Protein AF-A0A1Z7ZTA4-F1 (afdb_monomer_lite)

pLDDT: mean 80.03, std 19.65, range [30.8, 97.62]

Structure (mmCIF, N/CA/C/O backbone):
data_AF-A0A1Z7ZTA4-F1
#
_entry.id   AF-A0A1Z7ZTA4-F1
#
loop_
_atom_site.group_PDB
_atom_site.id
_atom_site.type_symbol
_atom_site.label_atom_id
_atom_site.label_alt_id
_atom_site.label_comp_id
_atom_site.label_asym_id
_atom_site.label_entity_id
_atom_site.label_seq_id
_atom_site.pdbx_PDB_ins_code
_atom_site.Cartn_x
_atom_site.Cartn_y
_atom_site.Cartn_z
_atom_site.occupancy
_atom_site.B_iso_or_equiv
_atom_site.auth_seq_id
_atom_site.auth_comp_id
_atom_site.auth_asym_id
_atom_site.auth_atom_id
_atom_site.pdbx_PDB_model_num
ATOM 1 N N . MET A 1 1 ? -52.327 45.625 51.088 1.00 43.84 1 MET A N 1
ATOM 2 C CA . MET A 1 1 ? -52.438 45.682 49.613 1.00 43.84 1 MET A CA 1
ATOM 3 C C . MET A 1 1 ? -51.373 46.625 49.075 1.00 43.84 1 MET A C 1
ATOM 5 O O . MET A 1 1 ? -51.587 47.827 49.073 1.00 43.84 1 MET A O 1
ATOM 9 N N . TYR A 1 2 ? -50.223 46.096 48.659 1.00 44.91 2 TYR A N 1
ATOM 10 C CA . TYR A 1 2 ? -49.295 46.803 47.777 1.00 44.91 2 TYR A CA 1
ATOM 11 C C . TYR A 1 2 ? -48.723 45.797 46.782 1.00 44.91 2 TYR A C 1
ATOM 13 O O . TYR A 1 2 ? -48.567 44.618 47.094 1.00 44.91 2 TYR A O 1
ATOM 21 N N . LYS A 1 3 ? -48.580 46.292 45.559 1.00 41.44 3 LYS A N 1
ATOM 22 C CA . LYS A 1 3 ? -48.458 45.572 44.298 1.00 41.44 3 LYS A CA 1
ATOM 23 C C . LYS A 1 3 ? -47.154 44.790 44.167 1.00 41.44 3 LYS A C 1
ATOM 25 O O . LYS A 1 3 ? -46.103 45.220 44.628 1.00 41.44 3 LYS A O 1
ATOM 30 N N . SER A 1 4 ? -47.281 43.694 43.427 1.00 50.16 4 SER A N 1
ATOM 31 C CA . SER A 1 4 ? -4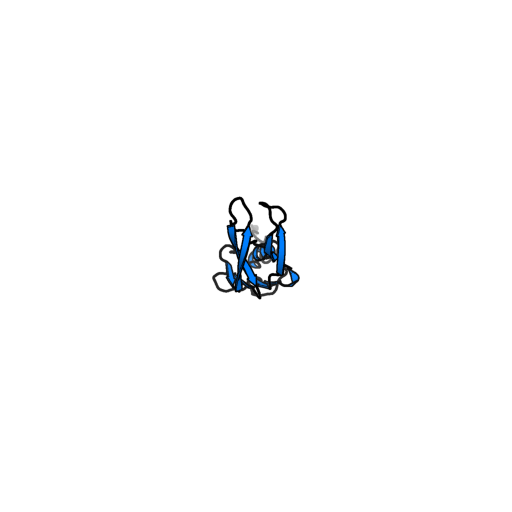6.239 42.929 42.757 1.00 50.16 4 SER A CA 1
ATOM 32 C C . SER A 1 4 ? -45.140 43.794 42.141 1.00 50.16 4 SER A C 1
ATOM 34 O O . SER A 1 4 ? -45.438 44.767 41.449 1.00 50.16 4 SER A O 1
ATOM 36 N N . LEU A 1 5 ? -43.896 43.328 42.237 1.00 48.19 5 LEU A N 1
ATOM 37 C CA . LEU A 1 5 ? -42.979 43.403 41.105 1.00 48.19 5 LEU A CA 1
ATOM 38 C C . LEU A 1 5 ? -42.060 42.176 41.118 1.00 48.19 5 LEU A C 1
ATOM 40 O O . LEU A 1 5 ? -41.128 42.063 41.909 1.00 48.19 5 LEU A O 1
ATOM 44 N N . PHE A 1 6 ? -42.416 41.230 40.253 1.00 48.59 6 PHE A N 1
ATOM 45 C CA . PHE A 1 6 ? -41.643 40.056 39.874 1.00 48.59 6 PHE A CA 1
ATOM 46 C C . PHE A 1 6 ? -40.305 40.503 39.274 1.00 48.59 6 PHE A C 1
ATOM 48 O O . PHE A 1 6 ? -40.283 41.145 38.226 1.00 48.59 6 PHE A O 1
ATOM 55 N N . ILE A 1 7 ? -39.196 40.132 39.905 1.00 51.81 7 ILE A N 1
ATOM 56 C CA . ILE A 1 7 ? -37.868 40.151 39.291 1.00 51.81 7 ILE A CA 1
ATOM 57 C C . ILE A 1 7 ? -37.207 38.834 39.665 1.00 51.81 7 ILE A C 1
ATOM 59 O O . ILE A 1 7 ? -36.674 38.743 40.758 1.00 51.81 7 ILE A O 1
ATOM 63 N N . VAL A 1 8 ? -37.226 37.847 38.768 1.00 50.47 8 VAL A N 1
ATOM 64 C CA . VAL A 1 8 ? -36.085 36.947 38.538 1.00 50.47 8 VAL A CA 1
ATOM 65 C C . VAL A 1 8 ? -36.173 36.465 37.086 1.00 50.47 8 VAL A C 1
ATOM 67 O O . VAL A 1 8 ? -36.892 35.531 36.758 1.00 50.47 8 VAL A O 1
ATOM 70 N N . ILE A 1 9 ? -35.486 37.195 36.208 1.00 51.91 9 ILE A N 1
ATOM 71 C CA . ILE A 1 9 ? -34.476 36.633 35.304 1.00 51.91 9 ILE A CA 1
ATOM 72 C C . ILE A 1 9 ? -34.913 35.324 34.614 1.00 51.91 9 ILE A C 1
ATOM 74 O O . ILE A 1 9 ? -34.488 34.228 34.961 1.00 51.91 9 ILE A O 1
ATOM 78 N N . ALA A 1 10 ? -35.730 35.464 33.569 1.00 46.94 10 ALA A N 1
ATOM 79 C CA . ALA A 1 10 ? -35.863 34.465 32.512 1.00 46.94 10 ALA A CA 1
ATOM 80 C C . ALA A 1 10 ? -34.703 34.638 31.515 1.00 46.94 10 ALA A C 1
ATOM 82 O O . ALA A 1 10 ? -34.895 35.039 30.370 1.00 46.94 10 ALA A O 1
ATOM 83 N N . THR A 1 11 ? -33.473 34.405 31.970 1.00 49.31 11 THR A N 1
ATOM 84 C CA . THR A 1 11 ? -32.326 34.233 31.076 1.00 49.31 11 THR A CA 1
ATOM 85 C C . THR A 1 11 ? -31.948 32.763 31.061 1.00 49.31 11 THR A C 1
ATOM 87 O O . THR A 1 11 ? -31.746 32.180 32.122 1.00 49.31 11 THR A O 1
ATOM 90 N N . LEU A 1 12 ? -31.765 32.234 29.848 1.00 50.62 12 LEU A N 1
ATOM 91 C CA . LEU A 1 12 ? -31.006 31.017 29.536 1.00 50.62 12 LEU A CA 1
ATOM 92 C C . LEU A 1 12 ? -31.753 29.688 29.708 1.00 50.62 12 LEU A C 1
ATOM 94 O O . LEU A 1 12 ? -31.340 28.819 30.463 1.00 50.62 12 LEU A O 1
ATOM 98 N N . LEU A 1 13 ? -32.784 29.478 28.891 1.00 48.75 13 LEU A N 1
ATOM 99 C CA . LEU A 1 13 ? -33.096 28.136 28.386 1.00 48.75 13 LEU A CA 1
ATOM 100 C C . LEU A 1 13 ? -33.066 28.137 26.851 1.00 48.75 13 LEU A C 1
ATOM 102 O O . LEU A 1 13 ? -33.965 27.630 26.193 1.00 48.75 13 LEU A O 1
ATOM 106 N N . PHE A 1 14 ? -31.988 28.675 26.270 1.00 49.41 14 PHE A N 1
ATOM 107 C CA . PHE A 1 14 ? -31.451 28.057 25.057 1.00 49.41 14 PHE A CA 1
A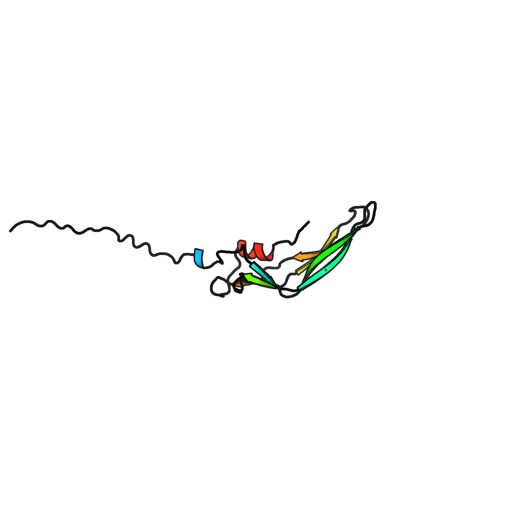TOM 108 C C . PHE A 1 14 ? -30.777 26.766 25.516 1.00 49.41 14 PHE A C 1
ATOM 110 O O . PHE A 1 14 ? -29.568 26.707 25.722 1.00 49.41 14 PHE A O 1
ATOM 117 N N . SER A 1 15 ? -31.593 25.742 25.765 1.00 43.75 15 SER A N 1
ATOM 118 C CA . SER A 1 15 ? -31.103 24.376 25.802 1.00 43.75 15 SER A CA 1
ATOM 119 C C . SER A 1 15 ? -30.804 24.026 24.349 1.00 43.75 15 SER A C 1
ATOM 121 O O . SER A 1 15 ? -31.642 23.484 23.636 1.00 43.75 15 SER A O 1
ATOM 123 N N . CYS A 1 16 ? -29.622 24.434 23.883 1.00 48.34 16 CYS A N 1
ATOM 124 C CA . CYS A 1 16 ? -28.956 23.682 22.839 1.00 48.34 16 CYS A CA 1
ATOM 125 C C . CYS A 1 16 ? -28.792 22.286 23.431 1.00 48.34 16 CYS A C 1
ATOM 127 O O . CYS A 1 16 ? -27.989 22.076 24.338 1.00 48.34 16 CYS A O 1
ATOM 129 N N . THR A 1 17 ? -29.635 21.353 23.002 1.00 47.84 17 THR A N 1
ATOM 130 C CA . THR A 1 17 ? -29.254 19.950 22.997 1.00 47.84 17 THR A CA 1
ATOM 131 C C . THR A 1 17 ? -27.973 19.903 22.187 1.00 47.84 17 THR A C 1
ATOM 133 O O . THR A 1 17 ? -28.011 20.069 20.970 1.00 47.84 17 THR A O 1
ATOM 136 N N . ASP A 1 18 ? -26.842 19.823 22.883 1.00 49.91 18 ASP A N 1
ATOM 137 C CA . ASP A 1 18 ? -25.568 19.494 22.273 1.00 49.91 18 ASP A CA 1
ATOM 138 C C . ASP A 1 18 ? -25.788 18.166 21.546 1.00 49.91 18 ASP A C 1
ATOM 140 O O . ASP A 1 18 ? -25.827 17.105 22.174 1.00 49.91 18 ASP A O 1
ATOM 144 N N . ASP A 1 19 ? -25.988 18.220 20.227 1.00 53.47 19 ASP A N 1
ATOM 145 C CA . ASP A 1 19 ? -25.744 17.055 19.393 1.00 53.47 19 ASP A CA 1
ATOM 146 C C . ASP A 1 19 ? -24.332 16.583 19.761 1.00 53.47 19 ASP A C 1
ATOM 148 O O . ASP A 1 19 ? -23.405 17.408 19.779 1.00 53.47 19 ASP A O 1
ATOM 152 N N . PRO A 1 20 ? -24.138 15.307 20.141 1.00 48.16 20 PRO A N 1
ATOM 153 C CA . PRO A 1 20 ? -22.820 14.821 20.496 1.00 48.16 20 PRO A CA 1
ATOM 154 C C . PRO A 1 20 ? -21.889 15.114 19.322 1.00 48.16 20 PRO A C 1
ATOM 156 O O . PRO A 1 20 ? -22.070 14.617 18.213 1.00 48.16 20 PRO A O 1
ATOM 159 N N . LYS A 1 21 ? -20.935 16.007 19.590 1.00 46.06 21 LYS A N 1
ATOM 160 C CA . LYS A 1 21 ? -19.969 16.571 18.653 1.00 46.06 21 LYS A CA 1
ATOM 161 C C . LYS A 1 21 ? -19.416 15.466 17.752 1.00 46.06 21 LYS A C 1
ATOM 163 O O . LYS A 1 21 ? -18.576 14.679 18.186 1.00 46.06 21 LYS A O 1
ATOM 168 N N . GLU A 1 22 ? -19.812 15.457 16.477 1.00 51.12 22 GLU A N 1
ATOM 169 C CA . GLU A 1 22 ? -19.225 14.585 15.443 1.00 51.12 22 GLU A CA 1
ATOM 170 C C . GLU A 1 22 ? -17.684 14.691 15.387 1.00 51.12 22 GLU A C 1
ATOM 172 O O . GLU A 1 22 ? -16.998 13.788 14.903 1.00 51.12 22 GLU A O 1
ATOM 177 N N . GLU A 1 23 ? -17.119 15.772 15.933 1.00 49.47 23 GLU A N 1
ATOM 178 C CA . GLU A 1 23 ? -15.683 16.016 16.054 1.00 49.47 23 GLU A CA 1
ATOM 179 C C . GLU A 1 23 ? -14.918 15.007 16.928 1.00 49.47 23 GLU A C 1
ATOM 181 O O . GLU A 1 23 ? -13.688 14.953 16.843 1.00 49.47 23 GLU A O 1
ATOM 186 N N . GLU A 1 24 ? -15.578 14.217 17.781 1.00 52.91 24 GLU A N 1
ATOM 187 C CA . GLU A 1 24 ? -14.888 13.277 18.680 1.00 52.91 24 GLU A CA 1
ATOM 188 C C . GLU A 1 24 ? -14.712 11.866 18.099 1.00 52.91 24 GLU A C 1
ATOM 190 O O . GLU A 1 24 ? -13.821 11.120 18.520 1.00 52.91 24 GLU A O 1
ATOM 195 N N . LYS A 1 25 ? -15.476 11.534 17.052 1.00 57.97 25 LYS A N 1
ATOM 196 C CA . LYS A 1 25 ? -15.461 10.206 16.425 1.00 57.97 25 LYS A CA 1
ATOM 197 C C . LYS A 1 25 ? -14.158 9.920 15.673 1.00 57.97 25 LYS A C 1
ATOM 199 O O . LYS A 1 25 ? -13.681 8.791 15.640 1.00 57.97 25 LYS A O 1
ATOM 204 N N . TYR A 1 26 ? -13.518 10.936 15.098 1.00 61.56 26 TYR A N 1
ATOM 205 C CA . TYR A 1 26 ? -12.334 10.739 14.256 1.00 61.56 26 TYR A CA 1
ATOM 206 C C . TYR A 1 26 ? -11.027 11.096 14.981 1.00 61.56 26 TYR A C 1
ATOM 208 O O . TYR A 1 26 ? -10.982 12.059 15.749 1.00 61.56 26 TYR A O 1
ATOM 216 N N . PRO A 1 27 ? -9.918 10.369 14.733 1.00 61.94 27 PRO A N 1
ATOM 217 C CA . PRO A 1 27 ? -8.636 10.666 15.364 1.00 61.94 27 PRO A CA 1
ATOM 218 C C . PRO A 1 27 ? -8.163 12.092 15.021 1.00 61.94 27 PRO A C 1
ATOM 220 O O . PRO A 1 27 ? -7.764 12.386 13.893 1.00 61.94 27 PRO A O 1
ATOM 223 N N . LYS A 1 28 ? -8.188 12.981 16.027 1.00 61.19 28 LYS A N 1
ATOM 224 C CA . LYS A 1 28 ? -7.900 14.423 15.893 1.00 61.19 28 LYS A CA 1
ATOM 225 C C . LYS A 1 28 ? -6.469 14.722 15.407 1.00 61.19 28 LYS A C 1
ATOM 227 O O . LYS A 1 28 ? -6.259 15.703 14.699 1.00 61.19 28 LYS A O 1
ATOM 232 N N . ASN A 1 29 ? -5.501 13.843 15.695 1.00 57.88 29 ASN A N 1
ATOM 233 C CA . ASN A 1 29 ? -4.084 14.012 15.343 1.00 57.88 29 ASN A CA 1
ATOM 234 C C . ASN A 1 29 ? -3.566 12.917 14.399 1.00 57.88 29 ASN A C 1
ATOM 236 O O . ASN A 1 29 ? -2.920 11.960 14.814 1.00 57.88 29 ASN A O 1
ATOM 240 N N . LEU A 1 30 ? -3.800 13.101 13.099 1.00 59.81 30 LEU A N 1
ATOM 241 C CA . LEU A 1 30 ? -3.253 12.236 12.044 1.00 59.81 30 LEU A CA 1
ATOM 242 C C . LEU A 1 30 ? -1.807 12.569 11.640 1.00 59.81 30 LEU A C 1
ATOM 244 O O . LEU A 1 30 ? -1.208 11.846 10.852 1.00 59.81 30 LEU A O 1
ATOM 248 N N . PHE A 1 31 ? -1.217 13.622 12.212 1.00 57.47 31 PHE A N 1
ATOM 249 C CA . PHE A 1 31 ? 0.182 14.005 11.977 1.00 57.47 31 PHE A CA 1
ATOM 250 C C . PHE A 1 31 ? 1.195 13.114 12.718 1.00 57.47 31 PHE A C 1
ATOM 252 O O . PHE A 1 31 ? 2.399 13.235 12.512 1.00 57.47 31 PHE A O 1
ATOM 259 N N . SER A 1 32 ? 0.727 12.210 13.582 1.00 72.31 32 SER A N 1
ATOM 260 C CA . SER A 1 32 ? 1.566 11.301 14.364 1.00 72.31 32 SER A CA 1
ATOM 261 C C . SER A 1 32 ? 1.074 9.855 14.262 1.00 72.31 32 SER A C 1
ATOM 263 O O . SER A 1 32 ? 0.728 9.209 15.255 1.00 72.31 32 SER A O 1
ATOM 265 N N . ILE A 1 33 ? 1.049 9.345 13.031 1.00 86.06 33 ILE A N 1
ATOM 266 C CA . ILE A 1 33 ? 0.757 7.939 12.744 1.00 86.06 33 ILE A CA 1
ATOM 267 C C . ILE A 1 33 ? 2.039 7.112 12.607 1.00 86.06 33 ILE A C 1
ATOM 269 O O . ILE A 1 33 ? 3.069 7.596 12.144 1.00 86.06 33 ILE A O 1
ATOM 273 N N . ILE A 1 34 ? 1.953 5.854 13.017 1.00 90.56 34 ILE A N 1
ATOM 274 C CA . ILE A 1 34 ? 2.947 4.803 12.832 1.00 90.56 34 ILE A CA 1
ATOM 275 C C . ILE A 1 34 ? 2.334 3.793 11.863 1.00 90.56 34 ILE A C 1
ATOM 277 O O . ILE A 1 34 ? 1.164 3.428 12.005 1.00 90.56 34 ILE A O 1
ATOM 281 N N . GLN A 1 35 ? 3.116 3.360 10.879 1.00 92.44 35 GLN A N 1
ATOM 282 C CA . GLN A 1 35 ? 2.724 2.326 9.927 1.00 92.44 35 GLN A CA 1
ATOM 283 C C . GLN A 1 35 ? 3.647 1.127 10.117 1.00 92.44 35 GLN A C 1
ATOM 285 O O . GLN A 1 35 ? 4.866 1.274 10.065 1.00 92.44 35 GLN A O 1
ATOM 290 N N . GLU A 1 36 ? 3.063 -0.037 10.365 1.00 95.06 36 GLU A N 1
ATOM 291 C CA . GLU A 1 36 ? 3.779 -1.285 10.608 1.00 95.06 36 GLU A CA 1
ATOM 292 C C . GLU A 1 36 ? 3.377 -2.308 9.559 1.00 95.06 36 GLU A C 1
ATOM 294 O O . GLU A 1 36 ? 2.194 -2.507 9.297 1.00 95.06 36 GLU A O 1
ATOM 299 N N . GLY A 1 37 ? 4.367 -2.963 8.976 1.00 95.12 37 GLY A N 1
ATOM 300 C CA . GLY A 1 37 ? 4.184 -3.979 7.956 1.00 95.12 37 GLY A CA 1
ATOM 301 C C . GLY A 1 37 ? 5.533 -4.371 7.376 1.00 95.12 37 GLY A C 1
ATOM 302 O O . GLY A 1 37 ? 6.583 -3.966 7.884 1.00 95.12 37 GLY A O 1
ATOM 303 N N . LYS A 1 38 ? 5.508 -5.176 6.316 1.00 95.69 38 LYS A N 1
ATOM 304 C CA . LYS A 1 38 ? 6.718 -5.619 5.626 1.00 95.69 38 LYS A CA 1
ATOM 305 C C . LYS A 1 38 ? 6.859 -4.892 4.293 1.00 95.69 38 LYS A C 1
ATOM 307 O O . LYS A 1 38 ? 5.889 -4.769 3.545 1.00 95.69 38 LYS A O 1
ATOM 312 N N . SER A 1 39 ? 8.080 -4.465 3.995 1.00 95.44 39 SER A N 1
ATOM 313 C CA . SER A 1 39 ? 8.476 -3.972 2.676 1.00 95.44 39 SER A CA 1
ATOM 314 C C . SER A 1 39 ? 9.488 -4.919 2.041 1.00 95.44 39 SER A C 1
ATOM 316 O O . SER A 1 39 ? 10.197 -5.648 2.740 1.00 95.44 39 SER A O 1
ATOM 318 N N . VAL A 1 40 ? 9.535 -4.908 0.715 1.00 96.31 40 VAL A N 1
ATOM 319 C CA . VAL A 1 40 ? 10.536 -5.589 -0.105 1.00 96.31 40 VAL A CA 1
ATOM 320 C C . VAL A 1 40 ? 11.256 -4.530 -0.924 1.00 96.31 40 VAL A C 1
ATOM 322 O O . VAL A 1 40 ? 10.602 -3.699 -1.551 1.00 96.31 40 VAL A O 1
ATOM 325 N N . GLU A 1 41 ? 12.584 -4.565 -0.887 1.00 96.75 41 GLU A N 1
ATOM 326 C CA . GLU A 1 41 ? 13.451 -3.790 -1.775 1.00 96.75 41 GLU A CA 1
ATOM 327 C C . GLU A 1 41 ? 13.625 -4.556 -3.091 1.00 96.75 41 GLU A C 1
ATOM 329 O O . GLU A 1 41 ? 13.739 -5.784 -3.089 1.00 96.75 41 GLU A O 1
ATOM 334 N N . ASP A 1 42 ? 13.619 -3.840 -4.205 1.00 96.25 42 ASP A N 1
ATOM 335 C CA . ASP A 1 42 ? 13.709 -4.384 -5.559 1.00 96.25 42 ASP A CA 1
ATOM 336 C C . ASP A 1 42 ? 14.369 -3.334 -6.467 1.00 96.25 42 ASP A C 1
ATOM 338 O O . ASP A 1 42 ? 14.554 -2.176 -6.067 1.00 96.25 42 ASP A O 1
ATOM 342 N N . THR A 1 43 ? 14.768 -3.725 -7.674 1.00 96.12 43 THR A N 1
ATOM 343 C CA . THR A 1 43 ? 15.491 -2.833 -8.589 1.00 96.12 43 THR A CA 1
ATOM 344 C C . THR A 1 43 ? 14.979 -2.928 -10.016 1.00 96.12 43 THR A C 1
ATOM 346 O O . THR A 1 43 ? 14.449 -3.947 -10.452 1.00 96.12 43 THR A O 1
ATOM 349 N N . TYR A 1 44 ? 15.119 -1.834 -10.761 1.00 92.56 44 TYR A N 1
ATOM 350 C CA . TYR A 1 44 ? 14.982 -1.855 -12.214 1.00 92.56 44 TYR A CA 1
ATOM 351 C C . TYR A 1 44 ? 16.121 -1.076 -12.861 1.00 92.56 44 TYR A C 1
ATOM 353 O O . TYR A 1 44 ? 16.666 -0.137 -12.277 1.00 92.56 44 TYR A O 1
ATOM 361 N N . THR A 1 45 ? 16.458 -1.446 -14.091 1.00 91.38 45 THR A N 1
ATOM 362 C CA . THR A 1 45 ? 17.474 -0.744 -14.873 1.00 91.38 45 THR A CA 1
ATOM 363 C C . THR A 1 45 ? 16.808 0.319 -15.726 1.00 91.38 45 THR A C 1
ATOM 365 O O . THR A 1 45 ? 16.029 0.009 -16.624 1.00 91.38 45 THR A O 1
ATOM 368 N N . PHE A 1 46 ? 17.126 1.579 -15.453 1.00 90.12 46 PHE A N 1
ATOM 369 C CA . PHE A 1 46 ? 16.797 2.691 -16.327 1.00 90.12 46 PHE A CA 1
ATOM 370 C C . PHE A 1 46 ? 17.885 2.817 -17.391 1.00 90.12 46 PHE A C 1
ATOM 372 O O . PHE A 1 46 ? 19.048 3.100 -17.076 1.00 90.12 46 PHE A O 1
ATOM 379 N N . CYS A 1 47 ? 17.523 2.605 -18.652 1.00 85.88 47 CYS A N 1
ATOM 380 C CA . CYS A 1 47 ? 18.450 2.865 -19.741 1.00 85.88 47 CYS A CA 1
ATOM 381 C C . CYS A 1 47 ? 18.581 4.374 -19.926 1.00 85.88 47 CYS A C 1
ATOM 383 O O . CYS A 1 47 ? 17.608 5.112 -19.931 1.00 85.88 47 CYS A O 1
ATOM 385 N N . SER A 1 48 ? 19.813 4.848 -20.018 1.00 84.94 48 SER A N 1
ATOM 386 C CA . SER A 1 48 ? 20.142 6.204 -20.443 1.00 84.94 48 SER A CA 1
ATOM 387 C C . SER A 1 48 ? 21.462 6.120 -21.208 1.00 84.94 48 SER A C 1
ATOM 389 O O . SER A 1 48 ? 21.925 5.013 -21.495 1.00 84.94 48 SER A O 1
ATOM 391 N N . THR A 1 49 ? 22.125 7.243 -21.497 1.00 86.56 49 THR A N 1
ATOM 392 C CA . THR A 1 49 ? 23.498 7.224 -22.037 1.00 86.56 49 THR A CA 1
ATOM 393 C C . THR A 1 49 ? 24.426 6.316 -21.216 1.00 86.56 49 THR A C 1
ATOM 395 O O . THR A 1 49 ? 25.317 5.680 -21.770 1.00 86.56 49 THR A O 1
ATOM 398 N N . ILE A 1 50 ? 24.191 6.231 -19.901 1.00 89.00 50 ILE A N 1
ATOM 399 C CA . ILE A 1 50 ? 24.804 5.254 -18.999 1.00 89.00 50 ILE A CA 1
ATOM 400 C C . ILE A 1 50 ? 23.667 4.531 -18.256 1.00 89.00 50 ILE A C 1
ATOM 402 O O . ILE A 1 50 ? 22.868 5.212 -17.607 1.00 89.00 50 ILE A O 1
ATOM 406 N N . PRO A 1 51 ? 23.549 3.193 -18.323 1.00 90.31 51 PRO A N 1
ATOM 407 C CA . PRO A 1 51 ? 22.527 2.462 -17.574 1.00 90.31 51 PRO A CA 1
ATOM 408 C C . PRO A 1 51 ? 22.616 2.736 -16.069 1.00 90.31 51 PRO A C 1
ATOM 410 O O . PRO A 1 51 ? 23.709 2.743 -15.501 1.00 90.31 51 PRO A O 1
ATOM 413 N N . GLN A 1 52 ? 21.471 2.962 -15.427 1.00 91.38 52 GLN A N 1
ATOM 414 C CA . GLN A 1 52 ? 21.377 3.215 -13.989 1.00 91.38 52 GLN A CA 1
ATOM 415 C C . GLN A 1 52 ? 20.464 2.185 -13.334 1.00 91.38 52 GLN A C 1
ATOM 417 O O . GLN A 1 52 ? 19.328 2.001 -13.768 1.00 91.38 52 GLN A O 1
ATOM 422 N N . GLU A 1 53 ? 20.929 1.549 -12.263 1.00 94.31 53 GLU A N 1
ATOM 423 C CA . GLU A 1 53 ? 20.062 0.747 -11.403 1.00 94.31 53 GLU A CA 1
ATOM 424 C C . GLU A 1 53 ? 19.323 1.656 -10.427 1.00 94.31 53 GLU A C 1
ATOM 426 O O . GLU A 1 53 ? 19.917 2.433 -9.675 1.00 94.31 53 GLU A O 1
ATOM 431 N N . ILE A 1 54 ? 18.002 1.552 -10.442 1.00 92.94 54 ILE A N 1
ATOM 432 C CA . ILE A 1 54 ? 17.123 2.273 -9.545 1.00 92.94 54 ILE A CA 1
ATOM 433 C C . ILE A 1 54 ? 16.598 1.307 -8.496 1.00 92.94 54 ILE A C 1
ATOM 435 O O . ILE A 1 54 ? 15.822 0.407 -8.811 1.00 92.94 54 ILE A O 1
ATOM 439 N N . ASN A 1 55 ? 16.954 1.559 -7.240 1.00 95.44 55 ASN A N 1
ATOM 440 C CA . ASN A 1 55 ? 16.336 0.892 -6.101 1.00 95.44 55 ASN A CA 1
ATOM 441 C C . ASN A 1 55 ? 14.946 1.475 -5.833 1.00 95.44 55 ASN A C 1
ATOM 443 O O . ASN A 1 55 ? 14.746 2.694 -5.881 1.00 95.44 55 ASN A O 1
ATOM 447 N N . PHE A 1 56 ? 13.999 0.607 -5.508 1.00 93.12 56 PHE A N 1
ATOM 448 C CA . PHE A 1 56 ? 12.682 0.981 -5.018 1.00 93.12 56 PHE A CA 1
ATOM 449 C C . PHE A 1 56 ? 12.200 -0.039 -3.990 1.00 93.12 56 PHE A C 1
ATOM 451 O O . PHE A 1 56 ? 12.694 -1.162 -3.927 1.00 93.12 56 PHE A O 1
ATOM 458 N N . SER A 1 57 ? 11.201 0.344 -3.199 1.00 94.50 57 SER A N 1
ATOM 459 C CA . SER A 1 57 ? 10.557 -0.575 -2.271 1.00 94.50 57 SER A CA 1
ATOM 460 C C . SER A 1 57 ? 9.049 -0.547 -2.394 1.00 94.50 57 SER A C 1
ATOM 462 O O . SER A 1 57 ? 8.440 0.478 -2.708 1.00 94.50 57 SER A O 1
ATOM 464 N N . TYR A 1 58 ? 8.448 -1.703 -2.144 1.00 93.81 58 TYR A N 1
ATOM 465 C CA . TYR A 1 58 ? 7.005 -1.878 -2.124 1.00 93.81 58 TYR A CA 1
ATOM 466 C C . TYR A 1 58 ? 6.581 -2.696 -0.908 1.00 93.81 58 TYR A C 1
ATOM 468 O O . TYR A 1 58 ? 7.315 -3.519 -0.362 1.00 93.81 58 TYR A O 1
ATOM 476 N N . ARG A 1 59 ? 5.367 -2.422 -0.456 1.00 94.44 59 ARG A N 1
ATOM 477 C CA . ARG A 1 59 ? 4.714 -3.008 0.708 1.00 94.44 59 ARG A CA 1
ATOM 478 C C . ARG A 1 59 ? 4.125 -4.365 0.346 1.00 94.44 59 ARG A C 1
ATOM 480 O O . ARG A 1 59 ? 3.537 -4.504 -0.722 1.00 94.44 59 ARG A O 1
ATOM 487 N N . ILE A 1 60 ? 4.258 -5.337 1.243 1.00 94.81 60 ILE A N 1
ATOM 488 C CA . ILE A 1 60 ? 3.660 -6.669 1.108 1.00 94.81 60 ILE A CA 1
ATOM 489 C C . ILE A 1 60 ? 2.959 -7.089 2.401 1.00 94.81 60 ILE A C 1
ATOM 491 O O . ILE A 1 60 ? 3.331 -6.643 3.492 1.00 94.81 60 ILE A O 1
ATOM 495 N N . GLY A 1 61 ? 1.986 -7.991 2.273 1.00 94.44 61 GLY A N 1
ATOM 496 C CA . GLY A 1 61 ? 1.238 -8.541 3.396 1.00 94.44 61 GLY A CA 1
ATOM 497 C C . GLY A 1 61 ? 0.393 -7.500 4.129 1.00 94.44 61 GLY A C 1
ATOM 498 O O . GLY A 1 61 ? 0.100 -6.416 3.623 1.00 94.44 61 GLY A O 1
ATOM 499 N N . ILE A 1 62 ? 0.011 -7.838 5.360 1.00 96.81 62 ILE A N 1
ATOM 500 C CA . ILE A 1 62 ? -0.853 -6.994 6.187 1.00 96.81 62 ILE A CA 1
ATOM 501 C C . ILE A 1 62 ? -0.065 -5.814 6.756 1.00 96.81 62 ILE A C 1
ATOM 503 O O . ILE A 1 62 ? 0.977 -5.981 7.393 1.00 96.81 62 ILE A O 1
ATOM 507 N N . TRP A 1 63 ? -0.639 -4.629 6.598 1.00 96.62 63 TRP A N 1
ATOM 508 C CA . TRP A 1 63 ? -0.191 -3.386 7.196 1.00 96.62 63 TRP A CA 1
ATOM 509 C C . TRP A 1 63 ? -1.161 -2.908 8.264 1.00 96.62 63 TRP A C 1
ATOM 511 O O . TRP A 1 63 ? -2.374 -3.064 8.147 1.00 96.62 63 TRP A O 1
ATOM 521 N N . ILE A 1 64 ? -0.612 -2.297 9.309 1.00 96.38 64 ILE A N 1
ATOM 522 C CA . ILE A 1 64 ? -1.352 -1.699 10.415 1.00 96.38 64 ILE A CA 1
ATOM 523 C C . ILE A 1 64 ? -0.952 -0.232 10.509 1.00 96.38 64 ILE A C 1
ATOM 525 O O . ILE A 1 64 ? 0.222 0.100 10.656 1.00 96.38 64 ILE A O 1
ATOM 529 N N . ILE A 1 65 ? -1.944 0.651 10.464 1.00 93.75 65 ILE A N 1
ATOM 530 C CA . ILE A 1 65 ? -1.784 2.075 10.739 1.00 93.75 65 ILE A CA 1
ATOM 531 C C . ILE A 1 65 ? -2.345 2.340 12.125 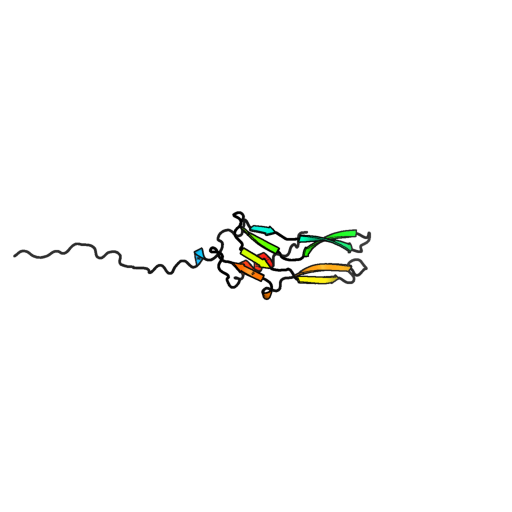1.00 93.75 65 ILE A C 1
ATOM 533 O O . ILE A 1 65 ? -3.500 2.021 12.415 1.00 93.75 65 ILE A O 1
ATOM 537 N N . LYS A 1 66 ? -1.530 2.940 12.986 1.00 92.06 66 LYS A N 1
ATOM 538 C CA . LYS A 1 66 ? -1.908 3.286 14.353 1.00 92.06 66 LYS A CA 1
ATOM 539 C C . LYS A 1 66 ? -1.407 4.668 14.730 1.00 92.06 66 LYS A C 1
ATOM 541 O O . LYS A 1 66 ? -0.478 5.196 14.131 1.00 92.06 66 LYS A O 1
ATOM 546 N N . THR A 1 67 ? -2.015 5.276 15.729 1.00 88.38 67 THR A N 1
ATOM 547 C CA . THR A 1 67 ? -1.488 6.490 16.360 1.00 88.38 67 THR A CA 1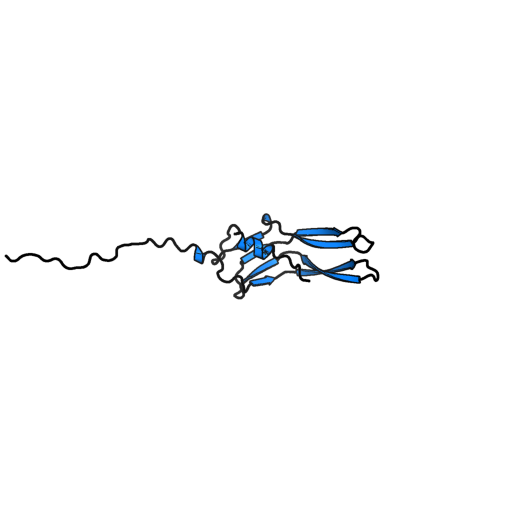
ATOM 548 C C . THR A 1 67 ? -0.214 6.180 17.160 1.00 88.38 67 THR A C 1
ATOM 550 O O . THR A 1 67 ? 0.046 5.032 17.528 1.00 88.38 67 THR A O 1
ATOM 553 N N . LYS A 1 68 ? 0.566 7.208 17.526 1.00 85.62 68 LYS A N 1
ATOM 554 C CA . LYS A 1 68 ? 1.731 7.046 18.424 1.00 85.62 68 LYS A CA 1
ATOM 555 C C . LYS A 1 68 ? 1.412 6.399 19.778 1.00 85.62 68 LYS A C 1
ATOM 557 O O . LYS A 1 68 ? 2.261 5.702 20.315 1.00 85.62 68 LYS A O 1
ATOM 562 N N . ASN A 1 69 ? 0.207 6.596 20.318 1.00 86.50 69 ASN A N 1
ATOM 563 C CA . ASN A 1 69 ? -0.238 5.922 21.546 1.00 86.50 69 ASN A CA 1
ATOM 564 C C . ASN A 1 69 ? -0.743 4.483 21.307 1.00 86.50 69 ASN A C 1
ATOM 566 O O . ASN A 1 69 ? -1.331 3.890 22.203 1.00 86.50 69 ASN A O 1
ATOM 570 N N . GLY A 1 70 ? -0.519 3.915 20.117 1.00 87.25 70 GLY A N 1
ATOM 571 C CA . GLY A 1 70 ? -0.738 2.496 19.822 1.00 87.25 70 GLY A CA 1
ATOM 572 C C . GLY A 1 70 ? -2.149 2.129 19.364 1.00 87.25 70 GLY A C 1
ATOM 573 O O . GLY A 1 70 ? -2.422 0.957 19.112 1.00 87.25 70 GLY A O 1
ATOM 574 N N . LYS A 1 71 ? -3.046 3.102 19.215 1.00 89.56 71 LYS A N 1
ATOM 575 C CA . LYS A 1 71 ? -4.435 2.852 18.832 1.00 89.56 71 LYS A CA 1
ATOM 576 C C . LYS A 1 71 ? -4.563 2.640 17.332 1.00 89.56 71 LYS A C 1
ATOM 578 O O . LYS A 1 71 ? -4.114 3.474 16.546 1.00 89.56 71 LYS A O 1
ATOM 583 N N . LYS A 1 72 ? -5.178 1.524 16.945 1.00 92.62 72 LYS A N 1
ATOM 584 C CA . LYS A 1 72 ? -5.380 1.153 15.541 1.00 92.62 72 LYS A CA 1
ATOM 585 C C . LYS A 1 72 ? -6.324 2.140 14.859 1.00 92.62 72 LYS A C 1
ATOM 587 O O . LYS A 1 72 ? -7.327 2.539 15.434 1.00 92.62 72 LYS A O 1
ATOM 592 N N . ILE A 1 73 ? -5.961 2.520 13.641 1.00 93.38 73 ILE A N 1
ATOM 593 C CA . ILE A 1 73 ? -6.726 3.408 12.760 1.00 93.38 73 ILE A CA 1
ATOM 594 C C . ILE A 1 73 ? -7.182 2.624 11.535 1.00 93.38 73 ILE A C 1
ATOM 596 O O . ILE A 1 73 ? -8.336 2.726 11.137 1.00 93.38 73 ILE A O 1
ATOM 600 N N . ALA A 1 74 ? -6.271 1.853 10.939 1.00 95.44 74 ALA A N 1
ATOM 601 C CA . ALA A 1 74 ? -6.561 1.055 9.760 1.00 95.44 74 ALA A CA 1
ATOM 602 C C . ALA A 1 74 ? -5.705 -0.212 9.721 1.00 95.44 74 ALA A C 1
ATOM 604 O O . ALA A 1 74 ? -4.601 -0.246 10.274 1.00 95.44 74 ALA A O 1
ATOM 605 N N . LYS A 1 75 ? -6.206 -1.247 9.057 1.00 97.50 75 LYS A N 1
ATOM 606 C CA . LYS A 1 75 ? -5.490 -2.495 8.802 1.00 97.50 75 LYS A CA 1
ATOM 607 C C . LYS A 1 75 ? -5.945 -3.038 7.462 1.00 97.50 75 LYS A C 1
ATOM 609 O O . LYS A 1 75 ? -7.140 -3.096 7.211 1.00 97.50 75 LYS A O 1
ATOM 614 N N . GLY A 1 76 ? -5.009 -3.476 6.643 1.00 96.94 76 GLY A N 1
ATOM 615 C CA . GLY A 1 76 ? -5.340 -4.070 5.358 1.00 96.94 76 GLY A CA 1
ATOM 616 C C . GLY A 1 76 ? -4.100 -4.502 4.612 1.00 96.94 76 GLY A C 1
ATOM 617 O O . GLY A 1 76 ? -2.986 -4.411 5.129 1.00 96.94 76 GLY A O 1
ATOM 618 N N . 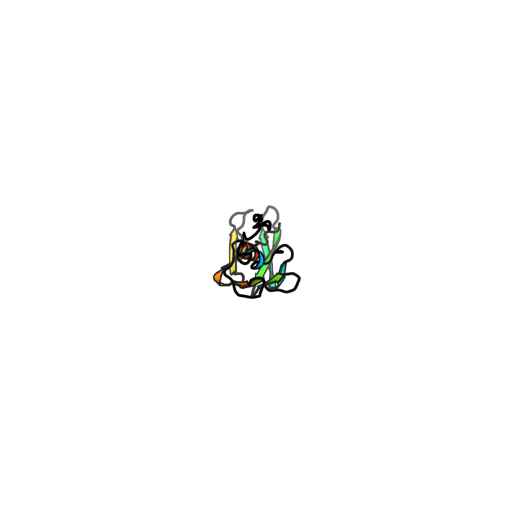GLU A 1 77 ? -4.303 -4.990 3.401 1.00 96.06 77 GLU A N 1
ATOM 619 C CA . GLU A 1 77 ? -3.233 -5.407 2.505 1.00 96.06 77 GLU A CA 1
ATOM 620 C C . GLU A 1 77 ? -3.174 -4.469 1.299 1.00 96.06 77 GLU A C 1
ATOM 622 O O . GLU A 1 77 ? -4.199 -3.986 0.808 1.00 96.06 77 GLU A O 1
ATOM 627 N N . TYR A 1 78 ? -1.953 -4.163 0.865 1.00 94.75 78 TYR A N 1
ATOM 628 C CA . TYR A 1 78 ? -1.733 -3.432 -0.376 1.00 94.75 78 TYR A CA 1
ATOM 629 C C . TYR A 1 78 ? -1.778 -4.404 -1.542 1.00 94.75 78 TYR A C 1
ATOM 631 O O . TYR A 1 78 ? -1.154 -5.463 -1.493 1.00 94.75 78 TYR A O 1
ATOM 639 N N . ASP A 1 79 ? -2.444 -3.994 -2.610 1.00 93.81 79 ASP A N 1
ATOM 640 C CA . ASP A 1 79 ? -2.321 -4.671 -3.887 1.00 93.81 79 ASP A CA 1
ATOM 641 C C . ASP A 1 79 ? -1.018 -4.258 -4.572 1.00 93.81 79 ASP A C 1
ATOM 643 O O . ASP A 1 79 ? -0.421 -3.220 -4.259 1.00 93.81 79 ASP A O 1
ATOM 647 N N . ILE A 1 80 ? -0.549 -5.107 -5.481 1.00 93.75 80 ILE A N 1
ATOM 648 C CA . ILE A 1 80 ? 0.666 -4.869 -6.254 1.00 93.75 80 ILE A CA 1
ATOM 649 C C . ILE A 1 80 ? 0.274 -4.780 -7.718 1.00 93.75 80 ILE A C 1
ATOM 651 O O . ILE A 1 80 ? -0.276 -5.723 -8.284 1.00 93.75 80 ILE A O 1
ATOM 655 N N . GLU A 1 81 ? 0.606 -3.654 -8.327 1.00 94.38 81 GLU A N 1
ATOM 656 C CA . GLU A 1 81 ? 0.494 -3.437 -9.761 1.00 94.38 81 GLU A CA 1
ATOM 657 C C . GLU A 1 81 ? 1.897 -3.329 -10.360 1.00 94.38 81 GLU A C 1
ATOM 659 O O . GLU A 1 81 ? 2.811 -2.787 -9.737 1.00 94.38 81 GLU A O 1
ATOM 664 N N . ILE A 1 82 ? 2.081 -3.869 -11.563 1.00 94.69 82 ILE A N 1
ATOM 665 C CA . ILE A 1 82 ? 3.326 -3.729 -12.318 1.00 94.69 82 ILE A CA 1
ATOM 666 C C . ILE A 1 82 ? 3.111 -2.622 -13.341 1.00 94.69 82 ILE A C 1
ATOM 668 O O . ILE A 1 82 ? 2.249 -2.741 -14.207 1.00 94.69 82 ILE A O 1
ATOM 672 N N . ILE A 1 83 ? 3.910 -1.563 -13.245 1.00 93.69 83 ILE A N 1
ATOM 673 C CA . ILE A 1 83 ? 3.959 -0.506 -14.251 1.00 93.69 83 ILE A CA 1
ATOM 674 C C . ILE A 1 83 ? 5.099 -0.829 -15.204 1.00 93.69 83 ILE A C 1
ATOM 676 O O . ILE A 1 83 ? 6.242 -0.974 -14.770 1.00 93.69 83 ILE A O 1
ATOM 680 N N . THR A 1 84 ? 4.786 -0.896 -16.494 1.00 93.56 84 THR A N 1
ATOM 681 C CA . THR A 1 84 ? 5.768 -0.976 -17.576 1.00 93.56 84 THR A CA 1
ATOM 682 C C . THR A 1 84 ? 5.870 0.389 -18.242 1.00 93.56 84 THR A C 1
ATOM 684 O O . THR A 1 84 ? 4.858 0.985 -18.606 1.00 93.56 84 THR A O 1
ATOM 687 N N . ILE A 1 85 ? 7.093 0.894 -18.365 1.00 91.75 85 ILE A N 1
ATOM 688 C CA . ILE A 1 85 ? 7.404 2.111 -19.109 1.00 91.75 85 ILE A CA 1
ATOM 689 C C . ILE A 1 85 ? 8.235 1.695 -20.312 1.00 91.75 85 ILE A C 1
ATOM 691 O O . ILE A 1 85 ? 9.306 1.110 -20.154 1.00 91.75 85 ILE A O 1
ATOM 695 N N . ASP A 1 86 ? 7.732 2.023 -21.496 1.00 91.81 86 ASP A N 1
ATOM 696 C CA . ASP A 1 86 ? 8.406 1.780 -22.762 1.00 91.81 86 ASP A CA 1
ATOM 697 C C . ASP A 1 86 ? 9.123 3.042 -23.251 1.00 91.81 86 ASP A C 1
ATOM 699 O O . ASP A 1 86 ? 8.685 4.166 -23.000 1.00 91.81 86 ASP A O 1
ATOM 703 N N . ASP A 1 87 ? 10.232 2.832 -23.962 1.00 82.25 87 ASP A N 1
ATOM 704 C CA . ASP A 1 87 ? 10.994 3.852 -24.699 1.00 82.25 87 ASP A CA 1
ATOM 705 C C . ASP A 1 87 ? 11.503 5.054 -23.870 1.00 82.25 87 ASP A C 1
ATOM 707 O O . ASP A 1 87 ? 11.911 6.087 -24.405 1.00 82.25 87 ASP A O 1
ATOM 711 N N . GLN A 1 88 ? 11.564 4.932 -22.540 1.00 79.88 88 GLN A N 1
ATOM 712 C CA . GLN A 1 88 ? 12.266 5.911 -21.714 1.00 79.88 88 GLN A CA 1
ATOM 713 C C . GLN A 1 88 ? 13.760 5.595 -21.663 1.00 79.88 88 GLN A C 1
ATOM 715 O O . GLN A 1 88 ? 14.197 4.624 -21.052 1.00 79.88 88 GLN A O 1
ATOM 720 N N . GLY A 1 89 ? 14.544 6.450 -22.327 1.00 75.19 89 GLY A N 1
ATOM 721 C CA . GLY A 1 89 ? 16.000 6.327 -22.390 1.00 75.19 89 GLY A CA 1
ATOM 722 C C . GLY A 1 89 ? 16.488 5.108 -23.186 1.00 75.19 89 GLY A C 1
ATOM 723 O O . GLY A 1 89 ? 17.614 4.646 -23.002 1.00 75.19 89 GLY A O 1
ATOM 724 N N . GLY A 1 90 ? 15.649 4.625 -24.109 1.00 83.06 90 GLY A N 1
ATOM 725 C CA . GLY A 1 90 ? 16.010 3.634 -25.123 1.00 83.06 90 GLY A CA 1
ATOM 726 C C . GLY A 1 90 ? 15.767 2.173 -24.743 1.00 83.06 90 GLY A C 1
ATOM 727 O O . GLY A 1 90 ? 16.182 1.291 -25.492 1.00 83.06 90 GLY A O 1
ATOM 728 N N . CYS A 1 91 ? 15.114 1.884 -23.613 1.00 85.62 91 CYS A N 1
ATOM 729 C CA . CYS A 1 91 ? 14.625 0.539 -23.311 1.00 85.62 91 CYS A CA 1
ATOM 730 C C . CYS A 1 91 ? 13.321 0.560 -22.513 1.00 85.62 91 CYS A C 1
ATOM 732 O O . CYS A 1 91 ? 12.962 1.569 -21.905 1.00 85.62 91 CYS A O 1
ATOM 734 N N . SER A 1 92 ? 12.633 -0.579 -22.504 1.00 91.81 92 SER A N 1
ATOM 735 C CA . SER A 1 92 ? 11.506 -0.822 -21.611 1.00 91.81 92 SER A CA 1
ATOM 736 C C . SER A 1 92 ? 11.991 -1.290 -20.244 1.00 91.81 92 SER A C 1
ATOM 738 O O . SER A 1 92 ? 12.861 -2.158 -20.145 1.00 91.81 92 SER A O 1
ATOM 740 N N . PHE A 1 93 ? 11.383 -0.771 -19.184 1.00 92.19 93 PHE A N 1
ATOM 741 C CA . PHE A 1 93 ? 11.584 -1.263 -17.825 1.00 92.19 93 PHE A CA 1
ATOM 742 C C . PHE A 1 93 ? 10.250 -1.384 -17.097 1.00 92.19 93 PHE A C 1
ATOM 744 O O . PHE A 1 93 ? 9.239 -0.807 -17.494 1.00 92.19 93 PHE A O 1
ATOM 751 N N . SER A 1 94 ? 10.224 -2.190 -16.039 1.00 93.19 94 SER A N 1
ATOM 752 C CA . SER A 1 94 ? 9.030 -2.378 -15.219 1.00 93.19 94 SER A CA 1
ATOM 753 C C . SER A 1 94 ? 9.364 -2.298 -13.742 1.00 93.19 94 SER A C 1
ATOM 755 O O . SER A 1 94 ? 10.435 -2.725 -13.318 1.00 93.19 94 SER A O 1
ATOM 757 N N . TYR A 1 95 ? 8.434 -1.771 -12.956 1.00 94.06 95 TYR A N 1
ATOM 758 C CA . TYR A 1 95 ? 8.556 -1.700 -11.505 1.00 94.06 95 TYR A CA 1
ATOM 759 C C . TYR A 1 95 ? 7.202 -1.932 -10.842 1.00 94.06 95 TYR A C 1
ATOM 761 O O . TYR A 1 95 ? 6.144 -1.688 -11.425 1.00 94.06 95 TYR A O 1
ATOM 769 N N . LYS A 1 96 ? 7.237 -2.444 -9.612 1.00 94.44 96 LYS A N 1
ATOM 770 C CA . LYS A 1 96 ? 6.030 -2.703 -8.823 1.00 94.44 96 LYS A CA 1
ATOM 771 C C . LYS A 1 96 ? 5.646 -1.453 -8.052 1.00 94.44 96 LYS A C 1
ATOM 773 O O . LYS A 1 96 ? 6.500 -0.798 -7.456 1.00 94.44 96 LYS A O 1
ATOM 778 N N . VAL A 1 97 ? 4.354 -1.173 -8.004 1.00 93.56 97 VAL A N 1
ATOM 779 C CA . VAL A 1 97 ? 3.775 -0.133 -7.158 1.00 93.56 97 VAL A CA 1
ATOM 780 C C . VAL A 1 97 ? 2.689 -0.721 -6.282 1.00 93.56 97 VAL A C 1
ATOM 782 O O . VAL A 1 97 ? 2.011 -1.678 -6.653 1.00 93.56 97 VAL A O 1
ATOM 785 N N . ASN A 1 98 ? 2.518 -0.128 -5.106 1.00 93.81 98 ASN A N 1
ATOM 786 C CA . ASN A 1 98 ? 1.386 -0.455 -4.262 1.00 93.81 98 ASN A CA 1
ATOM 787 C C . ASN A 1 98 ? 0.136 0.290 -4.714 1.00 93.81 98 ASN A C 1
ATOM 789 O O . ASN A 1 98 ? 0.165 1.506 -4.904 1.00 93.81 98 ASN A O 1
ATOM 793 N N . THR A 1 99 ? -0.969 -0.438 -4.790 1.00 93.25 99 THR A N 1
ATOM 794 C CA . THR A 1 99 ? -2.315 0.102 -4.970 1.00 93.25 99 THR A CA 1
ATOM 795 C C . THR A 1 99 ? -3.196 -0.288 -3.782 1.00 93.25 99 THR A C 1
ATOM 797 O O . THR A 1 99 ? -2.810 -1.084 -2.921 1.00 93.25 99 THR A O 1
ATOM 800 N N . VAL A 1 100 ? -4.359 0.355 -3.667 1.00 93.62 100 VAL A N 1
ATOM 801 C CA . VAL A 1 100 ? -5.266 0.179 -2.527 1.00 93.62 100 VAL A CA 1
ATOM 802 C C . VAL A 1 100 ? -6.673 -0.120 -3.024 1.00 93.62 100 VAL A C 1
ATOM 804 O O . VAL A 1 100 ? -7.350 0.775 -3.538 1.00 93.62 100 VAL A O 1
ATOM 807 N N . ASP A 1 101 ? -7.130 -1.346 -2.784 1.00 94.44 101 ASP A N 1
ATOM 808 C CA . ASP A 1 101 ? -8.545 -1.709 -2.783 1.00 94.44 101 ASP A CA 1
ATOM 809 C C . ASP A 1 101 ? -9.127 -1.487 -1.383 1.00 94.44 101 ASP A C 1
ATOM 811 O O . ASP A 1 101 ? -8.784 -2.193 -0.438 1.00 94.44 101 ASP A O 1
ATOM 815 N N . ILE A 1 102 ? -10.021 -0.506 -1.239 1.00 94.06 102 ILE A N 1
ATOM 816 C CA . ILE A 1 102 ? -10.596 -0.118 0.060 1.00 94.06 102 ILE A CA 1
ATOM 817 C C . ILE A 1 102 ? -11.389 -1.255 0.711 1.00 94.06 102 ILE A C 1
ATOM 819 O O . ILE A 1 102 ? -11.466 -1.302 1.934 1.00 94.06 102 ILE A O 1
ATOM 823 N N . ASN A 1 103 ? -11.890 -2.216 -0.066 1.00 94.88 103 ASN A N 1
ATOM 824 C CA . ASN A 1 103 ? -12.624 -3.358 0.479 1.00 94.88 103 ASN A CA 1
ATOM 825 C C . ASN A 1 103 ? -11.721 -4.347 1.236 1.00 94.88 103 ASN A C 1
ATOM 827 O O . ASN A 1 103 ? -12.217 -5.159 2.012 1.00 94.88 103 ASN A O 1
ATOM 831 N N . LYS A 1 104 ? -10.397 -4.278 1.042 1.00 95.62 104 LYS A N 1
ATOM 832 C CA . LYS A 1 104 ? -9.400 -5.071 1.787 1.00 95.62 104 LYS A CA 1
ATOM 833 C C . LYS A 1 104 ? -8.919 -4.379 3.061 1.00 95.62 104 LYS A C 1
ATOM 835 O O . LYS A 1 104 ? -7.966 -4.844 3.690 1.00 95.62 104 LYS A O 1
ATOM 840 N N . TRP A 1 105 ? -9.525 -3.245 3.409 1.00 96.69 105 TRP A N 1
ATOM 841 C CA . TRP A 1 105 ? -9.118 -2.420 4.533 1.00 96.69 105 TRP A CA 1
ATOM 842 C C . TRP A 1 105 ? -10.242 -2.271 5.548 1.00 96.69 105 TRP A C 1
ATOM 844 O O . TRP A 1 105 ? -11.372 -1.922 5.228 1.00 96.69 105 TRP A O 1
ATOM 854 N N . GLU A 1 106 ? -9.882 -2.485 6.804 1.00 97.62 106 GLU A N 1
ATOM 855 C CA . GLU A 1 106 ? -10.718 -2.230 7.965 1.00 97.62 106 GLU A CA 1
ATOM 856 C C . GLU A 1 106 ? -10.264 -0.929 8.625 1.00 97.62 106 GLU A C 1
ATOM 858 O O . GLU A 1 106 ? -9.060 -0.666 8.740 1.00 97.62 106 GLU A O 1
ATOM 863 N N . PHE A 1 107 ? -11.225 -0.125 9.077 1.00 95.62 107 PHE A N 1
ATOM 864 C CA . PHE A 1 107 ? -10.979 1.169 9.703 1.00 95.62 107 PHE A CA 1
ATOM 865 C C . PHE A 1 107 ? -11.679 1.252 11.051 1.00 95.62 107 PHE A C 1
ATOM 867 O O . PHE A 1 107 ? -12.782 0.733 11.216 1.00 95.62 107 PHE A O 1
ATOM 874 N N . TRP A 1 108 ? -11.041 1.938 11.996 1.00 94.19 108 TRP A N 1
ATOM 875 C CA . TRP A 1 108 ? -11.559 2.129 13.346 1.00 94.19 108 TRP A CA 1
ATOM 876 C C . TRP A 1 108 ? -11.573 3.596 13.745 1.00 94.19 108 TRP A C 1
ATOM 878 O O . TRP A 1 108 ? -10.726 4.395 13.332 1.00 94.19 108 TRP A O 1
ATOM 888 N N . ASP A 1 109 ? -12.550 3.932 14.571 1.00 89.38 109 ASP A N 1
ATOM 889 C CA . ASP A 1 109 ? -12.703 5.250 15.159 1.00 89.38 109 ASP A CA 1
ATOM 890 C C . ASP A 1 109 ? -11.857 5.437 16.431 1.00 89.38 109 ASP A C 1
ATOM 892 O O . ASP A 1 109 ? -10.963 4.653 16.777 1.00 89.38 109 ASP A O 1
ATOM 896 N N . SER A 1 110 ? -12.116 6.534 17.141 1.00 85.44 110 SER A N 1
ATOM 897 C CA . SER A 1 110 ? -11.461 6.834 18.406 1.00 85.44 110 SER A CA 1
ATOM 898 C C . SER A 1 110 ? -11.931 5.943 19.584 1.00 85.44 110 SER A C 1
ATOM 900 O O . SER A 1 110 ? -11.450 6.087 20.704 1.00 85.44 110 SER A O 1
ATOM 902 N N . GLU A 1 111 ? -12.779 4.959 19.384 1.00 88.38 111 GLU A N 1
ATOM 903 C CA . GLU A 1 111 ? -13.182 4.020 20.435 1.00 88.38 111 GLU A CA 1
ATOM 904 C C . GLU A 1 111 ? -12.788 2.584 20.074 1.00 88.38 111 GLU A C 1
ATOM 906 O O . GLU A 1 111 ? -12.858 1.683 20.906 1.00 88.38 111 GLU A O 1
ATOM 911 N N . GLY A 1 112 ? -12.253 2.383 18.864 1.00 88.19 112 GLY A N 1
ATOM 912 C CA . GLY A 1 112 ? -11.930 1.062 18.341 1.00 88.19 112 GLY A CA 1
ATOM 913 C C . GLY A 1 112 ? -13.140 0.378 17.710 1.00 88.19 112 GLY A C 1
ATOM 914 O O . GLY A 1 112 ? -13.102 -0.832 17.497 1.00 88.19 112 GLY A O 1
ATOM 915 N N . VAL A 1 113 ? -14.197 1.131 17.402 1.00 94.00 113 VAL A N 1
ATOM 916 C CA . VAL A 1 113 ? -15.374 0.649 16.683 1.00 94.00 113 VAL A CA 1
ATOM 917 C C . VAL A 1 113 ? -15.102 0.726 15.187 1.00 94.00 113 VAL A C 1
ATOM 919 O O . VAL A 1 113 ? -14.529 1.700 14.695 1.00 94.00 113 VAL A O 1
ATOM 922 N N . THR A 1 114 ? -15.483 -0.323 14.457 1.00 94.75 114 THR A N 1
ATOM 923 C CA . THR A 1 114 ? -15.341 -0.356 13.000 1.00 94.75 114 THR A CA 1
ATOM 924 C C . THR A 1 114 ? -16.217 0.714 12.360 1.00 94.75 114 THR A C 1
ATOM 926 O O . THR A 1 114 ? -17.399 0.840 12.682 1.00 94.75 114 THR A O 1
ATOM 929 N N . ILE A 1 115 ? -15.635 1.474 11.438 1.00 93.69 115 ILE A N 1
ATOM 930 C CA . ILE A 1 115 ? -16.311 2.558 10.730 1.00 93.69 115 ILE A CA 1
ATOM 931 C C . ILE A 1 115 ? -16.078 2.466 9.230 1.00 93.69 115 ILE A C 1
ATOM 933 O O . ILE A 1 115 ? -15.040 1.991 8.772 1.00 93.69 115 ILE A O 1
ATOM 937 N N . GLU A 1 116 ? -17.020 3.016 8.473 1.00 94.50 116 GLU A N 1
ATOM 938 C CA . GLU A 1 116 ? -16.791 3.319 7.067 1.00 94.50 116 GLU A CA 1
ATOM 939 C C . GLU A 1 116 ? -15.680 4.373 6.924 1.00 94.50 116 GLU A C 1
ATOM 941 O O . GLU A 1 116 ? -15.640 5.358 7.680 1.00 94.50 116 GLU A O 1
ATOM 946 N N . PRO A 1 117 ? -14.756 4.204 5.965 1.00 91.31 117 PRO A N 1
ATOM 947 C CA . PRO A 1 117 ? -13.635 5.109 5.829 1.00 91.31 117 PRO A CA 1
ATOM 948 C C . PRO A 1 117 ? -14.069 6.459 5.261 1.00 91.31 117 PRO A C 1
ATOM 950 O O . PRO A 1 117 ? -14.616 6.576 4.165 1.00 91.31 117 PRO A O 1
ATOM 953 N N . THR A 1 118 ? -13.720 7.530 5.968 1.00 90.62 118 THR A N 1
ATOM 954 C CA . THR A 1 118 ? -13.829 8.885 5.417 1.00 90.62 118 THR A CA 1
ATOM 955 C C . THR A 1 118 ? -12.778 9.114 4.332 1.00 90.62 118 THR A C 1
ATOM 957 O O . THR A 1 118 ? -11.728 8.472 4.320 1.00 90.62 118 THR A O 1
ATOM 960 N N . LYS A 1 119 ? -12.977 10.125 3.473 1.00 89.44 119 LYS A N 1
ATOM 961 C CA . LYS A 1 119 ? -11.964 10.558 2.484 1.00 89.44 119 LYS A CA 1
ATOM 962 C C . LYS A 1 119 ? -10.576 10.765 3.104 1.00 89.44 119 LYS A C 1
ATOM 964 O O . LYS A 1 119 ? -9.567 10.478 2.468 1.00 89.44 119 LYS A O 1
ATOM 969 N N . ARG A 1 120 ? -10.533 11.237 4.354 1.00 85.88 120 ARG A N 1
ATOM 970 C CA . ARG A 1 120 ? -9.296 11.435 5.113 1.00 85.88 120 ARG A CA 1
ATOM 971 C C . ARG A 1 120 ? -8.647 10.113 5.518 1.00 85.88 120 ARG A C 1
ATOM 973 O O . ARG A 1 120 ? -7.433 10.015 5.461 1.00 85.88 120 ARG A O 1
ATOM 980 N N . LEU A 1 121 ? -9.417 9.101 5.915 1.00 89.31 121 LEU A N 1
ATOM 981 C CA . LEU A 1 121 ? -8.873 7.773 6.224 1.00 89.31 121 LEU A CA 1
ATOM 982 C C . LEU A 1 121 ? -8.385 7.058 4.961 1.00 89.31 121 LEU A C 1
ATOM 984 O O . LEU A 1 121 ? -7.302 6.476 4.960 1.00 89.31 121 LEU A O 1
ATOM 988 N N . ILE A 1 122 ? -9.135 7.197 3.867 1.00 91.62 122 ILE A N 1
ATOM 989 C CA . ILE A 1 122 ? -8.748 6.700 2.544 1.00 91.62 122 ILE A CA 1
ATOM 990 C C . ILE A 1 122 ? -7.415 7.312 2.104 1.00 91.62 122 ILE A C 1
ATOM 992 O O . ILE A 1 122 ? -6.550 6.598 1.603 1.00 91.62 122 ILE A O 1
ATOM 996 N N . SER A 1 123 ? -7.211 8.621 2.289 1.00 88.75 123 SER A N 1
ATOM 997 C CA . SER A 1 123 ? -5.958 9.250 1.867 1.00 88.75 123 SER A CA 1
ATOM 998 C C . SER A 1 123 ? -4.749 8.739 2.650 1.00 88.75 123 SER A C 1
ATOM 1000 O O . SER A 1 123 ? -3.687 8.621 2.056 1.00 88.75 123 SER A O 1
ATOM 1002 N N . LEU A 1 124 ? -4.896 8.365 3.928 1.00 87.81 124 LEU A N 1
ATOM 1003 C CA . LEU A 1 124 ? -3.792 7.824 4.737 1.00 87.81 124 LEU A CA 1
ATOM 1004 C C . LEU A 1 124 ? -3.254 6.505 4.197 1.00 87.81 124 LEU A C 1
ATOM 1006 O O . LEU A 1 124 ? -2.042 6.304 4.186 1.00 87.81 124 LEU A O 1
ATOM 1010 N N . VAL A 1 125 ? -4.153 5.614 3.776 1.00 91.69 125 VAL A N 1
ATOM 1011 C CA . VAL A 1 125 ? -3.774 4.315 3.210 1.00 91.69 125 VAL A CA 1
ATOM 1012 C C . VAL A 1 125 ? -3.302 4.472 1.766 1.00 91.69 125 VAL A C 1
ATOM 1014 O O . VAL A 1 125 ? -2.403 3.767 1.336 1.00 91.69 125 VAL A O 1
ATOM 1017 N N . LYS A 1 126 ? -3.837 5.456 1.031 1.00 88.69 126 LYS A N 1
ATOM 1018 C CA . LYS A 1 126 ? -3.435 5.771 -0.347 1.00 88.69 126 LYS A CA 1
ATOM 1019 C C . LYS A 1 126 ? -2.190 6.645 -0.467 1.00 88.69 126 LYS A C 1
ATOM 1021 O O . LYS A 1 126 ? -1.843 6.982 -1.596 1.00 88.69 126 LYS A O 1
ATOM 1026 N N . LEU A 1 127 ? -1.546 7.064 0.629 1.00 68.06 127 LEU A N 1
ATOM 1027 C CA . LEU A 1 127 ? -0.332 7.882 0.558 1.00 68.06 127 LEU A CA 1
ATOM 1028 C C . LEU A 1 127 ? 0.739 7.120 -0.230 1.00 68.06 127 LEU A C 1
ATOM 1030 O O . LEU A 1 127 ? 1.455 6.279 0.312 1.00 68.06 127 LEU A O 1
ATOM 1034 N N . TYR A 1 128 ? 0.825 7.439 -1.521 1.00 52.00 128 TYR A N 1
ATOM 1035 C CA . TYR A 1 128 ? 1.868 6.995 -2.420 1.00 52.00 128 TYR A CA 1
ATOM 1036 C C . TYR A 1 128 ? 3.203 7.357 -1.779 1.00 52.00 128 TYR A C 1
ATOM 1038 O O . TYR A 1 128 ? 3.521 8.534 -1.601 1.00 52.00 128 TYR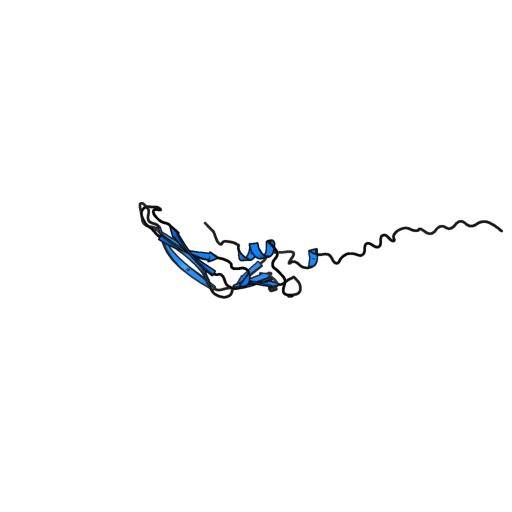 A O 1
ATOM 1046 N N . THR A 1 129 ? 4.025 6.356 -1.480 1.00 45.06 129 THR A N 1
ATOM 1047 C CA . THR A 1 129 ? 5.469 6.545 -1.341 1.00 45.06 129 THR A CA 1
ATOM 1048 C C . THR A 1 129 ? 6.060 6.809 -2.725 1.00 45.06 129 THR A C 1
ATOM 1050 O O . THR A 1 129 ? 6.855 6.040 -3.241 1.00 45.06 129 THR A O 1
ATOM 1053 N N . SER A 1 130 ? 5.659 7.919 -3.343 1.00 32.91 130 SER A N 1
ATOM 1054 C CA . SER A 1 130 ? 6.477 8.599 -4.335 1.00 32.91 130 SER A CA 1
ATOM 1055 C C . SER A 1 130 ? 7.347 9.576 -3.555 1.00 32.91 130 SER A C 1
ATOM 1057 O O . SER A 1 130 ? 6.968 10.713 -3.285 1.00 32.91 130 SER A O 1
ATOM 1059 N N . LYS A 1 131 ? 8.486 9.081 -3.073 1.00 30.80 131 LYS A N 1
ATOM 1060 C CA . LYS A 1 131 ? 9.610 9.943 -2.720 1.00 30.80 131 LYS A CA 1
ATOM 1061 C C . LYS A 1 131 ? 10.668 9.755 -3.797 1.00 30.80 131 LYS A C 1
ATOM 1063 O O . LYS A 1 131 ? 11.357 8.738 -3.809 1.00 30.80 131 LYS A O 1
ATOM 1068 N N . ARG A 1 132 ? 10.789 10.753 -4.665 1.00 31.88 132 ARG A N 1
ATOM 1069 C CA . ARG A 1 132 ? 12.083 11.278 -5.095 1.00 31.88 132 ARG A CA 1
ATOM 1070 C C . ARG A 1 132 ? 12.064 12.775 -4.866 1.00 31.88 132 ARG A C 1
ATOM 1072 O O . ARG A 1 132 ? 11.058 13.396 -5.268 1.00 31.88 132 ARG A O 1
#

Foldseek 3Di:
DDDDDDDDDPPDPPPPPPPPPPVQFADPDPVAKDKDADKDKDWKWQAAVDIDIDIDIETADKMFIAGPVRHTFKIFGWDKDKDWDQPGRHGIMIDIFTDDDCVRMWGGTPVRDTDDDDPVSVCVVVVGPPDD

Sequence (132 aa):
MYKSLFIVIATLLFSCTDDPKEEEKYPKNLFSIIQEGKSVEDTYTFCSTIPQEINFSYRIGIWIIKTKNGKKIAKGEYDIEIITIDDQGGCSFSYKVNTVDINKWEFWDSEGVTIEPTKRLISLVKLYTSKR

Radius of gyration: 26.87 Å; chains: 1; bounding box: 77×55×75 Å

Secondary structure (DSSP, 8-state):
---------------------GGGTS-S-GGGEEEEEEEEEEEEEE-SSS-EEEEEEEEEEEEEEEETTS-EEEEEE-EEEEEEEEEETTEEEEEEEEE--GGGEEEB-TTS-B-PPPHHHHHHHT------